Protein AF-A0AAV6Z4U0-F1 (afdb_monomer_lite)

pLDDT: mean 76.96, std 15.08, range [39.41, 94.81]

Radius of gyration: 17.34 Å; chains: 1; bounding box: 49×37×47 Å

Foldseek 3Di:
DQLQQLLLLLLQFAVCNVVSSVLSNVLLVLLLVLLLVLLCVLVDDPPDDPPPDPVSSVSSNLLCVLLSLLCSLCRPLDDSVVSNVLSNVSSNVLSVQLSCCCPPVVDDSVVSSVCSNVSSNVSSNVVSVVSDDPDDPDVVSVVRRHGDPVSVVSSVSSNCVVCVVVVVPD

Sequence (170 aa):
MIFLGLGFLFGFLKKFGFSGIAFNFLNAVIGLQWAIICDALIFKNHTETESIGINSLRKGLMSILPVLVSFGAVLGKVNPLQLVVMTILEIPAFAANRYIMTKYLSMTDHNSMMHGHIFGAYFGLAVSWSMLPPLAGNKASEENEKPTKISEMLSIFGRCNLNSISCQRL

Structure (mmCIF, N/CA/C/O backbone):
data_AF-A0AAV6Z4U0-F1
#
_entry.id   AF-A0AAV6Z4U0-F1
#
loop_
_atom_site.group_PDB
_atom_site.id
_atom_site.type_symbol
_atom_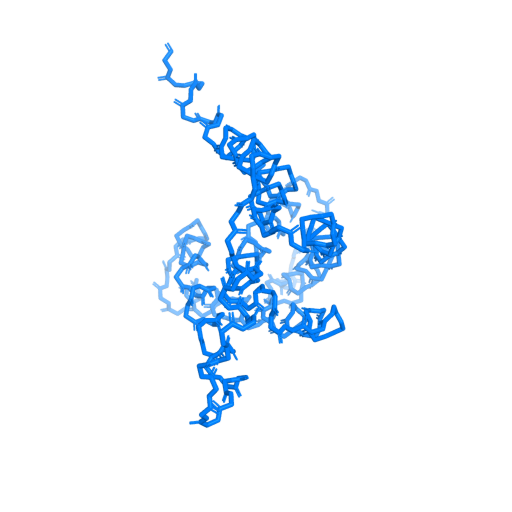site.label_atom_id
_atom_site.label_alt_id
_atom_site.label_comp_id
_atom_site.label_asym_id
_atom_site.label_entity_id
_atom_site.label_seq_id
_atom_site.pdbx_PDB_ins_code
_atom_site.Cartn_x
_atom_site.Cartn_y
_atom_site.Cartn_z
_atom_site.occupancy
_atom_site.B_iso_or_equiv
_atom_site.auth_seq_id
_atom_site.auth_comp_id
_atom_site.auth_asym_id
_atom_site.auth_atom_id
_atom_site.pdbx_PDB_model_num
ATOM 1 N N . MET A 1 1 ? 8.214 7.228 7.018 1.00 61.38 1 MET A N 1
ATOM 2 C CA . MET A 1 1 ? 6.804 7.671 6.893 1.00 61.38 1 MET A CA 1
ATOM 3 C C . MET A 1 1 ? 5.808 6.530 7.093 1.00 61.38 1 MET A C 1
ATOM 5 O O . MET A 1 1 ? 4.895 6.685 7.881 1.00 61.38 1 MET A O 1
ATOM 9 N N . ILE A 1 2 ? 5.965 5.383 6.424 1.00 62.06 2 ILE A N 1
ATOM 10 C CA . ILE A 1 2 ? 4.938 4.319 6.393 1.00 62.06 2 ILE A CA 1
ATOM 11 C C . ILE A 1 2 ? 4.722 3.635 7.755 1.00 62.06 2 ILE A C 1
ATOM 13 O O . ILE A 1 2 ? 3.602 3.593 8.246 1.00 62.06 2 ILE A O 1
ATOM 17 N N . PHE A 1 3 ? 5.789 3.170 8.410 1.00 62.31 3 PHE A N 1
ATOM 18 C CA . PHE A 1 3 ? 5.664 2.429 9.672 1.00 62.31 3 PHE A CA 1
ATOM 19 C C . PHE A 1 3 ? 5.282 3.318 10.866 1.00 62.31 3 PHE A C 1
ATOM 21 O O . PHE A 1 3 ? 4.270 3.081 11.513 1.00 62.31 3 PHE A O 1
ATOM 28 N N . LEU A 1 4 ? 6.051 4.380 11.134 1.00 59.97 4 LEU A N 1
ATOM 29 C CA . LEU A 1 4 ? 5.791 5.281 12.268 1.00 59.97 4 LEU A CA 1
ATOM 30 C C . LEU A 1 4 ? 4.752 6.365 11.947 1.00 59.97 4 LEU A C 1
ATOM 32 O O . LEU A 1 4 ? 3.944 6.724 12.788 1.00 59.97 4 LEU A O 1
ATOM 36 N N . GLY A 1 5 ? 4.737 6.894 10.728 1.00 61.47 5 GLY A N 1
ATOM 37 C CA . GLY A 1 5 ? 3.814 7.968 10.373 1.00 61.47 5 GLY A CA 1
ATOM 38 C C . GLY A 1 5 ? 2.380 7.462 10.233 1.00 61.47 5 GLY A C 1
ATOM 39 O O . GLY A 1 5 ? 1.514 7.838 11.018 1.00 61.47 5 GLY A O 1
ATOM 40 N N . LEU A 1 6 ? 2.131 6.576 9.263 1.00 63.44 6 LEU A N 1
ATOM 41 C CA . LEU A 1 6 ? 0.785 6.043 9.021 1.00 63.44 6 LEU A CA 1
ATOM 42 C C . LEU A 1 6 ? 0.340 5.076 10.131 1.00 63.44 6 LEU A C 1
ATOM 44 O O . LEU A 1 6 ? -0.823 5.103 10.518 1.00 63.44 6 LEU A O 1
ATOM 48 N N . GLY A 1 7 ? 1.261 4.312 10.728 1.00 61.53 7 GLY A N 1
ATOM 49 C CA . GLY A 1 7 ? 0.941 3.412 11.842 1.00 61.53 7 GLY A CA 1
ATOM 50 C C . GLY A 1 7 ? 0.371 4.118 13.069 1.00 61.53 7 GLY A C 1
ATOM 51 O O . GLY A 1 7 ? -0.675 3.710 13.565 1.00 61.53 7 GLY A O 1
ATOM 52 N N . PHE A 1 8 ? 0.994 5.209 13.524 1.00 61.31 8 PHE A N 1
ATOM 53 C CA . PHE A 1 8 ? 0.459 5.996 14.641 1.00 61.31 8 PHE A CA 1
ATOM 54 C C . PHE A 1 8 ? -0.722 6.886 14.230 1.00 61.31 8 PHE A C 1
ATOM 56 O O . PHE A 1 8 ? -1.579 7.179 15.065 1.00 61.31 8 PHE A O 1
ATOM 63 N N . LEU A 1 9 ? -0.830 7.262 12.948 1.00 57.94 9 LEU A N 1
ATOM 64 C CA . LEU A 1 9 ? -1.978 8.012 12.433 1.00 57.94 9 LEU A CA 1
ATOM 65 C C . LEU A 1 9 ? -3.278 7.207 12.542 1.00 57.94 9 LEU A C 1
ATOM 67 O O . LEU A 1 9 ? -4.281 7.784 12.949 1.00 57.94 9 LEU A O 1
ATOM 71 N N . PHE A 1 10 ? -3.251 5.893 12.286 1.00 61.03 10 PHE A N 1
ATOM 72 C CA . PHE A 1 10 ? -4.400 4.990 12.478 1.00 61.03 10 PHE A CA 1
ATOM 73 C C . PHE A 1 10 ? -4.694 4.646 13.946 1.00 61.03 10 PHE A C 1
ATOM 75 O O . PHE A 1 10 ? -5.720 4.042 14.252 1.00 61.03 10 PHE A O 1
ATOM 82 N N . GLY A 1 11 ? -3.845 5.094 14.874 1.00 56.44 11 GLY A N 1
ATOM 83 C CA . GLY A 1 11 ? -4.065 4.984 16.313 1.00 56.44 11 GLY A CA 1
ATOM 84 C C . GLY A 1 11 ? -5.135 5.931 16.873 1.00 56.44 11 GLY A C 1
ATOM 85 O O . GLY A 1 11 ? -5.362 5.899 18.076 1.00 56.44 11 GLY A O 1
ATOM 86 N N . PHE A 1 12 ? -5.781 6.764 16.042 1.00 58.25 12 PHE A N 1
ATOM 87 C CA . PHE A 1 12 ? -6.736 7.797 16.476 1.00 58.25 12 PHE A CA 1
ATOM 88 C C . PHE A 1 12 ? -8.090 7.261 16.980 1.00 58.25 12 PHE A C 1
ATOM 90 O O . PHE A 1 12 ? -8.822 7.999 17.647 1.00 58.25 12 PHE A O 1
ATOM 97 N N . LEU A 1 13 ? -8.419 5.989 16.739 1.00 57.03 13 LEU A N 1
ATOM 98 C CA . LEU A 1 13 ? -9.663 5.378 17.214 1.00 57.03 13 LEU A CA 1
ATOM 99 C C . LEU A 1 13 ? -9.550 4.912 18.673 1.00 57.03 13 LEU A C 1
ATOM 101 O O . LEU A 1 13 ? -8.728 4.056 19.005 1.00 57.03 13 LEU A O 1
ATOM 105 N N . LYS A 1 14 ? -10.452 5.393 19.537 1.00 54.44 14 LYS A N 1
ATOM 106 C CA . LYS A 1 14 ? -10.462 5.140 20.993 1.00 54.44 14 LYS A CA 1
ATOM 107 C C . LYS A 1 14 ? -10.413 3.658 21.381 1.00 54.44 14 LYS A C 1
ATOM 109 O O . LYS A 1 14 ? -9.745 3.315 22.353 1.00 54.44 14 LYS A O 1
ATOM 114 N N . LYS A 1 15 ? -11.104 2.782 20.643 1.00 57.09 15 LYS A N 1
ATOM 115 C CA . LYS A 1 15 ? -11.166 1.332 20.925 1.00 57.09 15 LYS A CA 1
ATOM 116 C C . LYS A 1 15 ? -10.168 0.502 20.108 1.00 57.09 15 LYS A C 1
ATOM 118 O O . LYS A 1 15 ? -9.825 -0.606 20.508 1.00 57.09 15 LYS A O 1
ATOM 123 N N . PHE A 1 16 ? -9.674 1.043 18.995 1.00 58.69 16 PHE A N 1
ATOM 124 C CA . PHE A 1 16 ? -8.803 0.335 18.053 1.00 58.69 16 PHE A CA 1
ATOM 125 C C . PHE A 1 16 ? -7.370 0.881 18.010 1.00 58.69 16 PHE A C 1
ATOM 127 O O . PHE A 1 16 ? -6.604 0.432 17.172 1.00 58.69 16 PHE A O 1
ATOM 134 N N . GLY A 1 17 ? -6.967 1.787 18.908 1.00 64.75 17 GLY A N 1
ATOM 135 C CA . GLY A 1 17 ? -5.652 2.440 18.868 1.00 64.75 17 GLY A CA 1
ATOM 136 C C . GLY A 1 17 ? -4.467 1.466 18.812 1.00 64.75 17 GLY A C 1
ATOM 137 O O . GLY A 1 17 ? -3.749 1.416 17.817 1.00 64.75 17 GLY A O 1
ATOM 138 N N . PHE A 1 18 ? -4.290 0.627 19.838 1.00 69.12 18 PHE A N 1
ATOM 139 C CA . PHE A 1 18 ? -3.192 -0.355 19.872 1.00 69.12 18 PHE A CA 1
ATOM 140 C C . PHE A 1 18 ? -3.338 -1.457 18.817 1.00 69.12 18 PHE A C 1
ATOM 142 O O . PHE A 1 18 ? -2.358 -1.856 18.189 1.00 69.12 18 PHE A O 1
ATOM 149 N N . SER A 1 19 ? -4.567 -1.927 18.598 1.00 72.44 19 SER A N 1
ATOM 150 C CA . SER A 1 19 ? -4.848 -2.988 17.630 1.00 72.44 19 SER A CA 1
ATOM 151 C C . SER A 1 19 ? -4.599 -2.527 16.189 1.00 72.44 19 SER A C 1
ATOM 153 O O . SER A 1 19 ? -4.021 -3.262 15.397 1.00 72.44 19 SER A O 1
ATOM 155 N N . GLY A 1 20 ? -4.985 -1.296 15.855 1.00 69.69 20 GLY A N 1
ATOM 156 C CA . GLY A 1 20 ? -4.795 -0.668 14.551 1.00 69.69 20 GLY A CA 1
ATOM 157 C C . GLY A 1 20 ? -3.325 -0.405 14.246 1.00 69.69 20 GLY A C 1
ATOM 158 O O . GLY A 1 20 ? -2.891 -0.670 13.128 1.00 69.69 20 GLY A O 1
ATOM 159 N N . ILE A 1 21 ? -2.534 0.003 15.249 1.00 75.00 21 ILE A N 1
ATOM 160 C CA . ILE A 1 21 ? -1.074 0.115 15.113 1.00 75.00 21 ILE A CA 1
ATOM 161 C C . ILE A 1 21 ? -0.470 -1.260 14.788 1.00 75.00 21 ILE A C 1
ATOM 163 O O . ILE A 1 21 ? 0.252 -1.393 13.800 1.00 75.00 21 ILE A O 1
ATOM 167 N N . ALA A 1 22 ? -0.792 -2.295 15.573 1.00 81.00 22 ALA A N 1
ATOM 168 C CA . ALA A 1 22 ? -0.240 -3.637 15.380 1.00 81.00 22 ALA A CA 1
ATOM 169 C C . ALA A 1 22 ? -0.615 -4.237 14.014 1.00 81.00 22 ALA A C 1
ATOM 171 O O . ALA A 1 22 ? 0.252 -4.757 13.308 1.00 81.00 22 ALA A O 1
ATOM 172 N N . PHE A 1 23 ? -1.881 -4.117 13.601 1.00 79.94 23 PHE A N 1
ATOM 173 C CA . PHE A 1 23 ? -2.320 -4.605 12.293 1.00 79.94 23 PHE A CA 1
ATOM 174 C C . PHE A 1 23 ? -1.717 -3.808 11.141 1.00 79.94 23 PHE A C 1
ATOM 176 O O . PHE A 1 23 ? -1.351 -4.414 10.139 1.00 79.94 23 PHE A O 1
ATOM 183 N N . ASN A 1 24 ? -1.523 -2.495 11.285 1.00 81.25 24 ASN A N 1
ATOM 184 C CA . ASN A 1 24 ? -0.816 -1.70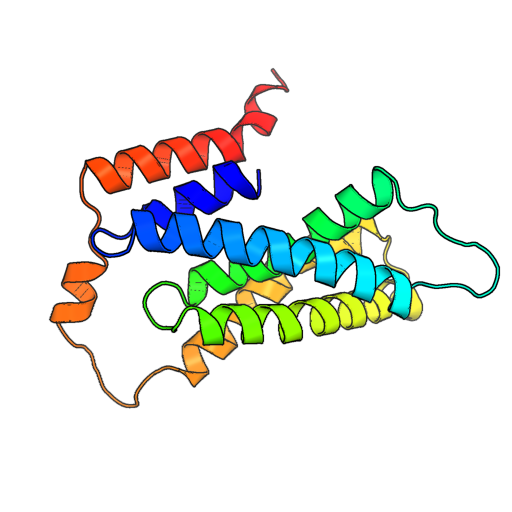9 10.278 1.00 81.25 24 ASN A CA 1
ATOM 185 C C . ASN A 1 24 ? 0.634 -2.181 10.108 1.00 81.25 24 ASN A C 1
ATOM 187 O O . ASN A 1 24 ? 1.093 -2.336 8.982 1.00 81.25 24 ASN A O 1
ATOM 191 N N . PHE A 1 25 ? 1.351 -2.450 11.205 1.00 83.06 25 PHE A N 1
ATOM 192 C CA . PHE A 1 25 ? 2.714 -2.988 11.138 1.00 83.06 25 PHE A CA 1
ATOM 193 C C . PHE A 1 25 ? 2.757 -4.371 10.482 1.00 83.06 25 PHE A C 1
ATOM 195 O O . PHE A 1 25 ? 3.571 -4.589 9.585 1.00 83.06 25 PHE A O 1
ATOM 202 N N . LEU A 1 26 ? 1.863 -5.280 10.883 1.00 85.56 26 LEU A N 1
ATOM 203 C CA . LEU A 1 26 ? 1.764 -6.614 10.288 1.00 85.56 26 LEU A CA 1
ATOM 204 C C . LEU A 1 26 ? 1.501 -6.524 8.779 1.00 85.56 26 LEU A C 1
ATOM 206 O O . LEU A 1 26 ? 2.208 -7.136 7.978 1.00 85.56 26 LEU A O 1
ATOM 210 N N . ASN A 1 27 ? 0.516 -5.713 8.397 1.00 85.69 27 ASN A N 1
ATOM 211 C CA . ASN A 1 27 ? 0.132 -5.538 7.007 1.00 85.69 27 ASN A CA 1
ATOM 212 C C . ASN A 1 27 ? 1.242 -4.854 6.197 1.00 85.69 27 ASN A C 1
ATOM 214 O O . ASN A 1 27 ? 1.486 -5.215 5.048 1.00 85.69 27 ASN A O 1
ATOM 218 N N . ALA A 1 28 ? 1.979 -3.929 6.819 1.00 85.94 28 ALA A N 1
ATOM 219 C CA . ALA A 1 28 ? 3.102 -3.257 6.191 1.00 85.94 28 ALA A CA 1
ATOM 220 C C . ALA A 1 28 ? 4.269 -4.215 5.882 1.00 85.94 28 ALA A C 1
ATOM 222 O O . ALA A 1 28 ? 4.878 -4.132 4.818 1.00 85.94 28 ALA A O 1
ATOM 223 N N . VAL A 1 29 ? 4.579 -5.151 6.785 1.00 89.62 29 VAL A N 1
ATOM 224 C CA . VAL A 1 29 ? 5.655 -6.135 6.568 1.00 89.62 29 VAL A CA 1
ATOM 225 C C . VAL A 1 29 ? 5.269 -7.163 5.503 1.00 89.62 29 VAL A C 1
ATOM 227 O O . VAL A 1 29 ? 6.076 -7.445 4.614 1.00 89.62 29 VAL A O 1
ATOM 230 N N . ILE A 1 30 ? 4.047 -7.701 5.569 1.00 90.56 30 ILE A N 1
ATOM 231 C CA . ILE A 1 30 ? 3.551 -8.688 4.595 1.00 90.56 30 ILE A CA 1
ATOM 232 C C . ILE A 1 30 ? 3.421 -8.044 3.214 1.00 90.56 30 ILE A C 1
ATOM 234 O O . ILE A 1 30 ? 3.935 -8.572 2.227 1.00 90.56 30 ILE A O 1
ATOM 238 N N . GLY A 1 31 ? 2.793 -6.869 3.145 1.00 91.56 31 GLY A N 1
ATOM 239 C CA . GLY A 1 31 ? 2.611 -6.147 1.896 1.00 91.56 31 GLY A CA 1
ATOM 240 C C . GLY A 1 31 ? 3.934 -5.715 1.268 1.00 91.56 31 GLY A C 1
ATOM 241 O O . GLY A 1 31 ? 4.059 -5.757 0.054 1.00 91.56 31 GLY A O 1
ATOM 242 N N . LEU A 1 32 ? 4.961 -5.370 2.052 1.00 91.50 32 LEU A N 1
ATOM 243 C CA . LEU A 1 32 ? 6.250 -4.959 1.488 1.00 91.50 32 LEU A CA 1
ATOM 244 C C . LEU A 1 32 ? 6.940 -6.125 0.776 1.00 91.50 32 LEU A C 1
ATOM 246 O O . LEU A 1 32 ? 7.426 -5.966 -0.343 1.00 91.50 32 LEU A O 1
ATOM 250 N N . GLN A 1 33 ? 6.955 -7.299 1.410 1.00 91.56 33 GLN A N 1
ATOM 251 C CA . GLN A 1 33 ? 7.505 -8.511 0.803 1.00 91.56 33 GLN A CA 1
ATOM 252 C C . GLN A 1 33 ? 6.709 -8.895 -0.446 1.00 91.56 33 GLN A C 1
ATOM 254 O O . GLN A 1 33 ? 7.294 -9.161 -1.496 1.00 91.56 33 GLN A O 1
ATOM 259 N N . TRP A 1 34 ? 5.378 -8.840 -0.358 1.00 94.00 34 TRP A N 1
ATOM 260 C CA . TRP A 1 34 ? 4.503 -9.143 -1.484 1.00 94.00 34 TRP A CA 1
ATOM 261 C C . TRP A 1 34 ? 4.666 -8.161 -2.648 1.00 94.00 34 TRP A C 1
ATOM 263 O O . TRP A 1 34 ? 4.708 -8.579 -3.802 1.00 94.00 34 TRP A O 1
ATOM 273 N N . ALA A 1 35 ? 4.840 -6.871 -2.360 1.00 91.31 35 ALA A N 1
ATOM 274 C CA . ALA A 1 35 ? 5.077 -5.841 -3.362 1.00 91.31 35 ALA A CA 1
ATOM 275 C C . ALA A 1 35 ? 6.380 -6.072 -4.120 1.00 91.31 35 ALA A C 1
ATOM 277 O O . ALA A 1 35 ? 6.370 -5.996 -5.342 1.00 91.31 35 ALA A O 1
ATOM 278 N N . ILE A 1 36 ? 7.474 -6.399 -3.426 1.00 90.38 36 ILE A N 1
ATOM 279 C CA . ILE A 1 36 ? 8.759 -6.698 -4.078 1.00 90.38 36 ILE A CA 1
ATOM 280 C C . ILE A 1 36 ? 8.618 -7.910 -5.006 1.00 90.38 36 ILE A C 1
ATOM 282 O O . ILE A 1 36 ? 9.121 -7.879 -6.126 1.00 90.38 36 ILE A O 1
ATOM 286 N N . ILE A 1 37 ? 7.899 -8.950 -4.570 1.00 90.75 37 ILE A N 1
ATOM 287 C CA . ILE A 1 37 ? 7.640 -10.139 -5.391 1.00 90.75 37 ILE A CA 1
ATOM 288 C C . ILE A 1 37 ? 6.797 -9.776 -6.620 1.00 90.75 37 ILE A C 1
ATOM 290 O O . ILE A 1 37 ? 7.181 -10.114 -7.734 1.00 90.75 37 ILE A O 1
ATOM 294 N N . CYS A 1 38 ? 5.682 -9.061 -6.449 1.00 90.75 38 CYS A N 1
ATOM 295 C CA . CYS A 1 38 ? 4.818 -8.653 -7.562 1.00 90.75 38 CYS A CA 1
ATOM 296 C C . CYS A 1 38 ? 5.560 -7.771 -8.572 1.00 90.75 38 CYS A C 1
ATOM 298 O O . CYS A 1 38 ? 5.422 -7.968 -9.778 1.00 90.75 38 CYS A O 1
ATOM 300 N N . ASP A 1 39 ? 6.377 -6.834 -8.085 1.00 87.38 39 ASP A N 1
ATOM 301 C CA . ASP A 1 39 ? 7.194 -5.958 -8.924 1.00 87.38 39 ASP A CA 1
ATOM 302 C C . ASP A 1 39 ? 8.197 -6.773 -9.747 1.00 87.38 39 ASP A C 1
ATOM 304 O O . ASP A 1 39 ? 8.278 -6.631 -10.968 1.00 87.38 39 ASP A O 1
ATOM 308 N N . ALA A 1 40 ? 8.884 -7.708 -9.086 1.00 85.62 40 ALA A N 1
ATOM 309 C CA . ALA A 1 40 ? 9.828 -8.624 -9.712 1.00 85.62 40 ALA A CA 1
ATOM 310 C C . ALA A 1 40 ? 9.171 -9.640 -10.660 1.00 85.62 40 ALA A C 1
ATOM 312 O O . ALA A 1 40 ? 9.879 -10.254 -11.450 1.00 85.62 40 ALA A O 1
ATOM 313 N N . LEU A 1 41 ? 7.856 -9.854 -10.598 1.00 85.94 41 LEU A N 1
ATOM 314 C CA . LEU A 1 41 ? 7.132 -10.708 -11.544 1.00 85.94 41 LEU A CA 1
ATOM 315 C C . LEU A 1 41 ? 6.634 -9.918 -12.760 1.00 85.94 41 LEU A C 1
ATOM 317 O O . LEU A 1 41 ? 6.732 -10.407 -13.882 1.00 85.94 41 LEU A O 1
ATOM 321 N N . ILE A 1 42 ? 6.117 -8.706 -12.549 1.00 84.56 42 ILE A N 1
ATOM 322 C CA . ILE A 1 42 ? 5.454 -7.905 -13.591 1.00 84.56 42 ILE A CA 1
ATOM 323 C C . ILE A 1 42 ? 6.458 -7.106 -14.432 1.00 84.56 42 ILE A C 1
ATOM 325 O O . ILE A 1 42 ? 6.289 -6.985 -15.644 1.00 84.56 42 ILE A O 1
ATOM 329 N N . PHE A 1 43 ? 7.510 -6.568 -13.811 1.00 80.94 43 PHE A N 1
ATOM 330 C CA . PHE A 1 43 ? 8.491 -5.701 -14.477 1.00 80.94 43 PHE A CA 1
ATOM 331 C C . PHE A 1 43 ? 9.768 -6.435 -14.901 1.00 80.94 43 PHE A C 1
ATOM 333 O O . PHE A 1 43 ? 10.704 -5.808 -15.399 1.00 80.94 43 PHE A O 1
ATOM 340 N N . LYS A 1 44 ? 9.826 -7.762 -14.735 1.00 74.19 44 LYS A N 1
ATOM 341 C CA . LYS A 1 44 ? 10.980 -8.561 -15.152 1.00 74.19 44 LYS A CA 1
ATOM 342 C C . LYS A 1 44 ? 11.123 -8.549 -16.669 1.00 74.19 44 LYS A C 1
ATOM 344 O O . LYS A 1 44 ? 10.447 -9.289 -17.378 1.00 74.19 44 LYS A O 1
ATOM 349 N N . ASN A 1 45 ? 12.064 -7.752 -17.159 1.00 57.56 45 ASN A N 1
ATOM 350 C CA . ASN A 1 45 ? 12.584 -7.909 -18.508 1.00 57.56 45 ASN A CA 1
ATOM 351 C C . ASN A 1 45 ? 13.548 -9.103 -18.526 1.00 57.56 45 ASN A C 1
ATOM 353 O O . ASN A 1 45 ? 14.341 -9.289 -17.605 1.00 57.56 45 ASN A O 1
ATOM 357 N N . HIS A 1 46 ? 13.486 -9.919 -19.579 1.00 50.34 46 HIS A N 1
ATOM 358 C CA . HIS A 1 46 ? 14.261 -11.159 -19.739 1.00 50.34 46 HIS A CA 1
ATOM 359 C C . HIS A 1 46 ? 15.798 -10.994 -19.707 1.00 50.34 46 HIS A C 1
ATOM 361 O O . HIS A 1 46 ? 16.507 -11.993 -19.787 1.00 50.34 46 HIS A O 1
ATOM 367 N N . THR A 1 47 ? 16.322 -9.772 -19.592 1.00 45.06 47 THR A N 1
ATOM 368 C CA . THR A 1 47 ? 17.741 -9.452 -19.791 1.00 45.06 47 THR A CA 1
ATOM 369 C C . THR A 1 47 ? 18.477 -8.925 -18.562 1.00 45.06 47 THR A C 1
ATOM 371 O O . THR A 1 47 ? 19.701 -8.957 -18.570 1.00 45.06 47 THR A O 1
ATOM 374 N N . GLU A 1 48 ? 17.800 -8.506 -17.488 1.00 48.88 48 GLU A N 1
ATOM 375 C CA . GLU A 1 48 ? 18.484 -8.017 -16.283 1.00 48.88 48 GLU A CA 1
ATOM 376 C C . GLU A 1 48 ? 17.797 -8.532 -15.019 1.00 48.88 48 GLU A C 1
ATOM 378 O O . GLU A 1 48 ? 16.626 -8.262 -14.749 1.00 48.88 48 GLU A O 1
ATOM 383 N N . THR A 1 49 ? 18.532 -9.300 -14.218 1.00 50.62 49 THR A N 1
ATOM 384 C CA . THR A 1 49 ? 18.134 -9.581 -12.841 1.00 50.62 49 THR A CA 1
ATOM 385 C C . THR A 1 49 ? 18.248 -8.276 -12.060 1.00 50.62 49 THR A C 1
ATOM 387 O O . THR A 1 49 ? 19.362 -7.886 -11.707 1.00 50.62 49 THR A O 1
ATOM 390 N N . GLU A 1 50 ? 17.129 -7.585 -11.800 1.00 56.53 50 GLU A N 1
ATOM 391 C CA . GLU A 1 50 ? 17.136 -6.479 -10.836 1.00 56.53 50 GLU A CA 1
ATOM 392 C C . GLU A 1 50 ? 17.685 -7.027 -9.512 1.00 56.53 50 GLU A C 1
ATOM 394 O O . GLU A 1 50 ? 17.098 -7.917 -8.889 1.00 56.53 50 GLU A O 1
ATOM 399 N N . SER A 1 51 ? 18.860 -6.543 -9.110 1.00 63.75 51 SER A N 1
ATOM 400 C CA . SER A 1 51 ? 19.464 -6.924 -7.844 1.00 63.75 51 SER A CA 1
ATOM 401 C C . SER A 1 51 ? 18.572 -6.421 -6.713 1.00 63.75 51 SER A C 1
ATOM 403 O O . SER A 1 51 ? 18.197 -5.248 -6.664 1.00 63.75 51 SER A O 1
ATOM 405 N N . ILE A 1 52 ? 18.204 -7.323 -5.799 1.00 72.06 52 ILE A N 1
ATOM 406 C CA . ILE A 1 52 ? 17.443 -6.964 -4.601 1.00 72.06 52 ILE A CA 1
ATOM 407 C C . ILE A 1 52 ? 18.307 -5.986 -3.802 1.00 72.06 52 ILE A C 1
ATOM 409 O O . ILE A 1 52 ? 19.322 -6.362 -3.219 1.00 72.06 52 ILE A O 1
ATOM 413 N N . GLY A 1 53 ? 17.919 -4.714 -3.816 1.00 80.44 53 GLY A N 1
ATOM 414 C CA . GLY A 1 53 ? 18.695 -3.631 -3.226 1.00 80.44 53 GLY A CA 1
ATOM 415 C C . GLY A 1 53 ? 17.817 -2.488 -2.729 1.00 80.44 53 GLY A C 1
ATOM 416 O O . GLY A 1 53 ? 16.591 -2.592 -2.640 1.00 80.44 53 GLY A O 1
ATOM 417 N N . ILE A 1 54 ? 18.443 -1.351 -2.418 1.00 84.44 54 ILE A N 1
ATOM 418 C CA . ILE A 1 54 ? 17.741 -0.200 -1.828 1.00 84.44 54 ILE A CA 1
ATOM 419 C C . ILE A 1 54 ? 16.664 0.385 -2.758 1.00 84.44 54 ILE A C 1
ATOM 421 O O . ILE A 1 54 ? 15.676 0.951 -2.292 1.00 84.44 54 ILE A O 1
ATOM 425 N N . ASN A 1 55 ? 16.828 0.221 -4.075 1.00 82.81 55 ASN A N 1
ATOM 426 C CA . ASN A 1 55 ? 15.847 0.653 -5.067 1.00 82.81 55 ASN A CA 1
ATOM 427 C C . ASN A 1 55 ? 14.592 -0.226 -5.033 1.00 82.81 55 ASN A C 1
ATOM 429 O O . ASN A 1 55 ? 13.496 0.325 -4.969 1.00 82.81 55 ASN A O 1
ATOM 433 N N . SER A 1 56 ? 14.730 -1.554 -4.989 1.00 83.81 56 SER A N 1
ATOM 434 C CA . SER A 1 56 ? 13.597 -2.483 -4.859 1.00 83.81 56 SER A CA 1
ATOM 435 C C . SER A 1 56 ? 12.843 -2.249 -3.549 1.00 83.81 56 SER A C 1
ATOM 437 O O . SER A 1 56 ? 11.615 -2.195 -3.541 1.00 83.81 56 SER A O 1
ATOM 439 N N . LEU A 1 57 ? 13.569 -1.995 -2.453 1.00 86.75 57 LEU A N 1
ATOM 440 C CA . LEU A 1 57 ? 12.966 -1.625 -1.171 1.00 86.75 57 LEU A CA 1
ATOM 441 C C . LEU A 1 57 ? 12.164 -0.318 -1.276 1.00 86.75 57 LEU A C 1
ATOM 443 O O . LEU A 1 57 ? 11.033 -0.243 -0.798 1.00 86.75 57 LEU A O 1
ATOM 447 N N . ARG A 1 58 ? 12.716 0.708 -1.937 1.00 86.19 58 ARG A N 1
ATOM 448 C CA . ARG A 1 58 ? 12.025 1.988 -2.163 1.00 86.19 58 ARG A CA 1
ATOM 449 C C . ARG A 1 58 ? 10.764 1.810 -3.014 1.00 86.19 58 ARG A C 1
ATOM 451 O O . ARG A 1 58 ? 9.719 2.338 -2.643 1.00 86.19 58 ARG A O 1
ATOM 458 N N . LYS A 1 59 ? 10.841 1.058 -4.119 1.00 86.88 59 LYS A N 1
ATOM 459 C CA . LYS A 1 59 ? 9.691 0.749 -4.990 1.00 86.88 59 LYS A CA 1
ATOM 460 C C . LYS A 1 59 ? 8.610 -0.032 -4.230 1.00 86.88 59 LYS A C 1
ATOM 462 O O . LYS A 1 59 ? 7.428 0.298 -4.337 1.00 86.88 59 LYS A O 1
ATOM 467 N N . GLY A 1 60 ? 9.007 -1.007 -3.410 1.00 88.12 60 GLY A N 1
ATOM 468 C CA . GLY A 1 60 ? 8.101 -1.771 -2.549 1.00 88.12 60 GLY A CA 1
ATOM 469 C C . GLY A 1 60 ? 7.384 -0.887 -1.524 1.00 88.12 60 GLY A C 1
ATOM 470 O O . GLY A 1 60 ? 6.162 -0.943 -1.406 1.00 88.12 60 GLY A O 1
ATOM 471 N N . LEU A 1 61 ? 8.115 0.011 -0.856 1.00 88.88 61 LEU A N 1
ATOM 472 C CA . LEU A 1 61 ? 7.537 0.995 0.067 1.00 88.88 61 LEU A CA 1
ATOM 473 C C . LEU A 1 61 ? 6.581 1.975 -0.635 1.00 88.88 61 LEU A C 1
ATOM 475 O O . LEU A 1 61 ? 5.570 2.362 -0.062 1.00 88.88 61 LEU A O 1
ATOM 479 N N . MET A 1 62 ? 6.843 2.364 -1.881 1.00 87.94 62 MET A N 1
ATOM 480 C CA . MET A 1 62 ? 5.885 3.183 -2.637 1.00 87.94 62 MET A CA 1
ATOM 481 C C . MET A 1 62 ? 4.649 2.385 -3.069 1.00 87.94 62 MET A C 1
ATOM 483 O O . MET A 1 62 ? 3.560 2.941 -3.138 1.00 87.94 62 MET A O 1
ATOM 487 N N . SER A 1 63 ? 4.789 1.079 -3.306 1.00 89.88 63 SER A N 1
ATOM 488 C CA . SER A 1 63 ? 3.689 0.205 -3.743 1.00 89.88 63 SER A CA 1
ATOM 489 C C . SER A 1 63 ? 2.759 -0.226 -2.612 1.00 89.88 63 SER A C 1
ATOM 491 O O . SER A 1 63 ? 1.616 -0.585 -2.871 1.00 89.88 63 SER A O 1
ATOM 493 N N . ILE A 1 64 ? 3.221 -0.165 -1.360 1.00 91.38 64 ILE A N 1
ATOM 494 C CA . ILE A 1 64 ? 2.379 -0.430 -0.188 1.00 91.38 64 ILE A CA 1
ATOM 495 C C . ILE A 1 64 ? 1.616 0.807 0.297 1.00 91.38 64 ILE A C 1
ATOM 497 O O . ILE A 1 64 ? 0.627 0.698 1.015 1.00 91.38 64 ILE A O 1
ATOM 501 N N . LEU A 1 65 ? 2.061 2.001 -0.098 1.00 89.31 65 LEU A N 1
ATOM 502 C CA . LEU A 1 65 ? 1.435 3.259 0.291 1.00 89.31 65 LEU A CA 1
ATOM 503 C C . LEU A 1 65 ? -0.058 3.354 -0.104 1.00 89.31 65 LEU A C 1
ATOM 505 O O . LEU A 1 65 ? -0.836 3.766 0.756 1.00 89.31 65 LEU A O 1
ATOM 509 N N . PRO A 1 66 ? -0.494 2.924 -1.309 1.00 91.62 66 PRO A N 1
ATOM 510 C CA . PRO A 1 66 ? -1.910 2.828 -1.675 1.00 91.62 66 PRO A CA 1
ATOM 511 C C . PRO A 1 66 ? -2.707 1.950 -0.713 1.00 91.62 66 PRO A C 1
ATOM 513 O O . PRO A 1 66 ? -3.733 2.386 -0.206 1.00 91.62 66 PRO A O 1
ATOM 516 N N . VAL A 1 67 ? -2.168 0.779 -0.363 1.00 91.69 67 VAL A N 1
ATOM 517 C CA . VAL A 1 67 ? -2.811 -0.178 0.547 1.00 91.69 67 VAL A CA 1
ATOM 518 C C . VAL A 1 67 ? -3.039 0.428 1.923 1.00 91.69 67 VAL A C 1
ATOM 520 O O . VAL A 1 67 ? -4.087 0.224 2.530 1.00 91.69 67 VAL A O 1
ATOM 523 N N . LEU A 1 68 ? -2.081 1.208 2.432 1.00 87.62 68 LEU A N 1
ATOM 524 C CA . LEU A 1 68 ? -2.263 1.906 3.705 1.00 87.62 68 LEU A CA 1
ATOM 525 C C . LEU A 1 68 ? -3.300 3.033 3.604 1.00 87.62 68 LEU A C 1
ATOM 527 O O . LEU A 1 68 ? -4.024 3.271 4.567 1.00 87.62 68 LEU A O 1
ATOM 531 N N . VAL A 1 69 ? -3.408 3.720 2.463 1.00 89.88 69 VAL A N 1
ATOM 532 C CA . VAL A 1 69 ? -4.495 4.690 2.240 1.00 89.88 69 VAL A CA 1
ATOM 533 C C . VAL A 1 69 ? -5.843 3.968 2.255 1.00 89.88 69 VAL A C 1
ATOM 535 O O . VAL A 1 69 ? -6.754 4.386 2.972 1.00 89.88 69 VAL A O 1
ATOM 538 N N . SER A 1 70 ? -5.946 2.847 1.545 1.00 90.75 70 SER A N 1
ATOM 539 C CA . SER A 1 70 ? -7.149 2.023 1.496 1.00 90.75 70 SER A CA 1
ATOM 540 C C . SER A 1 70 ? -7.511 1.449 2.867 1.00 90.75 70 SER A C 1
ATOM 542 O O . SER A 1 70 ? -8.683 1.440 3.246 1.00 90.75 70 SER A O 1
ATOM 544 N N . PHE A 1 71 ? -6.507 1.052 3.655 1.00 87.50 71 PHE A N 1
ATOM 545 C CA . PHE A 1 71 ? -6.662 0.608 5.039 1.00 87.50 71 PHE A CA 1
ATOM 546 C C . PHE A 1 71 ? -7.364 1.660 5.903 1.00 87.50 71 PHE A C 1
ATOM 548 O O . PHE A 1 71 ? -8.274 1.325 6.663 1.00 87.50 71 PHE A O 1
ATOM 555 N N . GLY A 1 72 ? -7.005 2.935 5.739 1.00 83.75 72 GLY A N 1
ATOM 556 C CA . GLY A 1 72 ? -7.656 4.041 6.439 1.00 83.75 72 GLY A CA 1
ATOM 557 C C . GLY A 1 72 ? -9.162 4.139 6.172 1.00 83.75 72 GLY A C 1
ATOM 558 O O . GLY A 1 72 ? -9.911 4.491 7.079 1.00 83.75 72 GLY A O 1
ATOM 559 N N . ALA A 1 73 ? -9.623 3.781 4.969 1.00 85.94 73 ALA A N 1
ATOM 560 C CA . ALA A 1 73 ? -11.040 3.836 4.590 1.00 85.94 73 ALA A CA 1
ATOM 561 C C . ALA A 1 73 ? -11.887 2.683 5.168 1.00 85.94 73 ALA A C 1
ATOM 563 O O . ALA A 1 73 ? -13.113 2.802 5.281 1.00 85.94 73 ALA A O 1
ATOM 564 N N . VAL A 1 74 ? -11.247 1.566 5.526 1.00 85.25 74 VAL A N 1
ATOM 565 C CA . VAL A 1 74 ? -11.904 0.361 6.069 1.00 85.25 74 VAL A CA 1
ATOM 566 C C . VAL A 1 74 ? -11.639 0.153 7.564 1.00 85.25 74 VAL A C 1
ATOM 568 O O . VAL A 1 74 ? -12.195 -0.763 8.175 1.00 85.25 74 VAL A O 1
ATOM 571 N N . LEU A 1 75 ? -10.808 1.003 8.174 1.00 79.75 75 LEU A N 1
ATOM 572 C CA . LEU A 1 75 ? -10.402 0.902 9.572 1.00 79.75 75 LEU A CA 1
ATOM 573 C C . LEU A 1 75 ? -11.621 0.833 10.510 1.00 79.75 75 LEU A C 1
ATOM 575 O O . LEU A 1 75 ? -12.528 1.656 10.441 1.00 79.75 75 LEU A O 1
ATOM 579 N N . GLY A 1 76 ? -11.639 -0.168 11.396 1.00 73.44 76 GLY A N 1
ATOM 580 C CA . GLY A 1 76 ? -12.725 -0.384 12.363 1.00 73.44 76 GLY A CA 1
ATOM 581 C C . GLY A 1 76 ? -13.945 -1.146 11.826 1.00 73.44 76 GLY A C 1
ATOM 582 O O . GLY A 1 76 ? -14.817 -1.493 12.620 1.00 73.44 76 GLY A O 1
ATOM 583 N N . LYS A 1 77 ?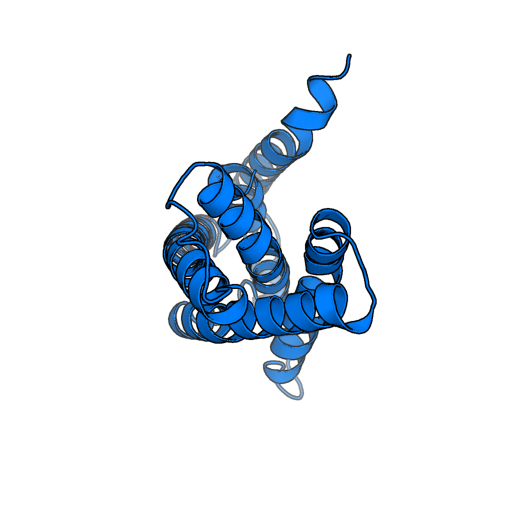 -13.998 -1.455 10.521 1.00 74.69 77 LYS A N 1
ATOM 584 C CA . LYS A 1 77 ? -15.110 -2.193 9.884 1.00 74.69 77 LYS A CA 1
ATOM 585 C C . LYS A 1 77 ? -14.744 -3.609 9.424 1.00 74.69 77 LYS A C 1
ATOM 587 O O . LYS A 1 77 ? -15.637 -4.394 9.132 1.00 74.69 77 LYS A O 1
ATOM 592 N N . VAL A 1 78 ? -13.452 -3.940 9.366 1.00 79.44 78 VAL A N 1
ATOM 593 C CA . VAL A 1 78 ? -12.938 -5.197 8.791 1.00 79.44 78 VAL A CA 1
ATOM 594 C C . VAL A 1 78 ? -12.074 -5.988 9.776 1.00 79.44 78 VAL A C 1
ATOM 596 O O . VAL A 1 78 ? -11.395 -5.426 10.637 1.00 79.44 78 VAL A O 1
ATOM 599 N N . ASN A 1 79 ? -12.089 -7.314 9.634 1.00 83.94 79 ASN A N 1
ATOM 600 C CA . ASN A 1 79 ? -11.272 -8.247 10.415 1.00 83.94 79 ASN A CA 1
ATOM 601 C C . ASN A 1 79 ? -9.800 -8.219 9.931 1.00 83.94 79 ASN A C 1
ATOM 603 O O . ASN A 1 79 ? -9.574 -8.037 8.733 1.00 83.94 79 ASN A O 1
ATOM 607 N N . PRO A 1 80 ? -8.774 -8.485 10.769 1.00 81.12 80 PRO A N 1
ATOM 608 C CA . PRO A 1 80 ? -7.370 -8.465 10.337 1.00 81.12 80 PRO A CA 1
ATOM 609 C C . PRO A 1 80 ? -7.068 -9.415 9.178 1.00 81.12 80 PRO A C 1
ATOM 611 O O . PRO A 1 80 ? -6.255 -9.104 8.314 1.00 81.12 80 PRO A O 1
ATOM 614 N N . LEU A 1 81 ? -7.766 -10.551 9.116 1.00 86.56 81 LEU A N 1
ATOM 615 C CA . LEU A 1 81 ? -7.636 -11.491 8.006 1.00 86.56 81 LEU A CA 1
ATOM 616 C C . LEU A 1 81 ? -8.176 -10.908 6.689 1.00 86.56 81 LEU A C 1
ATOM 618 O O . LEU A 1 81 ? -7.546 -11.075 5.650 1.00 86.56 81 LEU A O 1
ATOM 622 N N . GLN A 1 82 ? -9.287 -10.163 6.730 1.00 89.19 82 GLN A N 1
ATOM 623 C CA . GLN A 1 82 ? -9.802 -9.441 5.557 1.00 89.19 82 GLN A CA 1
ATOM 624 C C . GLN A 1 82 ? -8.823 -8.351 5.106 1.00 89.19 82 GLN A C 1
ATOM 626 O O . GLN A 1 82 ? -8.669 -8.133 3.909 1.00 89.19 82 GLN A O 1
ATOM 631 N N . LEU A 1 83 ? -8.112 -7.728 6.050 1.00 88.19 83 LEU A N 1
ATOM 632 C CA . LEU A 1 83 ? -7.052 -6.764 5.758 1.00 88.19 83 LEU A CA 1
ATOM 633 C C . LEU A 1 83 ? -5.913 -7.367 4.940 1.00 88.19 83 LEU A C 1
ATOM 635 O O . LEU A 1 83 ? -5.463 -6.780 3.963 1.00 88.19 83 LEU A O 1
ATOM 639 N N . VAL A 1 84 ? -5.445 -8.547 5.350 1.00 90.06 84 VAL A N 1
ATOM 640 C CA . VAL A 1 84 ? -4.355 -9.244 4.662 1.00 90.06 84 VAL A CA 1
ATOM 641 C C . VAL A 1 84 ? -4.807 -9.679 3.270 1.00 90.06 84 VAL A C 1
ATOM 643 O O . VAL A 1 84 ? -4.070 -9.493 2.306 1.00 90.06 84 VAL A O 1
ATOM 646 N N . VAL A 1 85 ? -6.034 -10.195 3.140 1.00 92.06 85 VAL A N 1
ATOM 647 C CA . VAL A 1 85 ? -6.617 -10.550 1.834 1.00 92.06 85 VAL A CA 1
ATOM 648 C C . VAL A 1 85 ? -6.700 -9.325 0.924 1.00 92.06 85 VAL A C 1
ATOM 650 O O . VAL A 1 85 ? -6.285 -9.391 -0.231 1.00 92.06 85 VAL A O 1
ATOM 653 N N . MET A 1 86 ? -7.170 -8.194 1.450 1.00 93.50 86 MET A N 1
ATOM 654 C CA . MET A 1 86 ? -7.226 -6.930 0.723 1.00 93.50 86 MET A CA 1
ATOM 655 C C . MET A 1 86 ? -5.840 -6.512 0.216 1.00 93.50 86 MET A C 1
ATOM 657 O O . MET A 1 86 ? -5.696 -6.236 -0.969 1.00 93.50 86 MET A O 1
ATOM 661 N N . THR A 1 87 ? -4.806 -6.566 1.057 1.00 92.69 87 THR A N 1
ATOM 662 C CA . THR A 1 87 ? -3.415 -6.271 0.667 1.00 92.69 87 THR A CA 1
ATOM 663 C C . THR A 1 87 ? -2.886 -7.199 -0.420 1.00 92.69 87 THR A C 1
ATOM 665 O O . THR A 1 87 ? -2.231 -6.743 -1.360 1.00 92.69 87 THR A O 1
ATOM 668 N N . ILE A 1 88 ? -3.163 -8.501 -0.309 1.00 93.69 88 ILE A N 1
ATOM 669 C CA . ILE A 1 88 ? -2.727 -9.498 -1.294 1.00 93.69 88 ILE A CA 1
ATOM 670 C C . ILE A 1 88 ? -3.344 -9.217 -2.668 1.00 93.69 88 ILE A C 1
ATOM 672 O O . ILE A 1 88 ? -2.678 -9.457 -3.672 1.00 93.69 88 ILE A O 1
ATOM 676 N N . LEU A 1 89 ? -4.570 -8.688 -2.720 1.00 94.44 89 LEU A N 1
ATOM 677 C CA . LEU A 1 89 ? -5.271 -8.345 -3.962 1.00 94.44 89 LEU A CA 1
ATOM 678 C C . LEU A 1 89 ? -4.905 -6.954 -4.497 1.00 94.44 89 LEU A C 1
ATOM 680 O O . LEU A 1 89 ? -4.721 -6.777 -5.701 1.00 94.44 89 LEU A O 1
ATOM 684 N N . GLU A 1 90 ? -4.787 -5.968 -3.613 1.00 94.81 90 GLU A N 1
ATOM 685 C CA . GLU A 1 90 ? -4.570 -4.571 -3.981 1.00 94.81 90 GLU A CA 1
ATOM 686 C C . GLU A 1 90 ? -3.170 -4.333 -4.559 1.00 94.81 90 GLU A C 1
ATOM 688 O O . GLU A 1 90 ? -3.024 -3.593 -5.530 1.00 94.81 90 GLU A O 1
ATOM 693 N N . ILE A 1 91 ? -2.141 -4.994 -4.020 1.00 94.62 91 ILE A N 1
ATOM 694 C CA . ILE A 1 91 ? -0.754 -4.832 -4.484 1.00 94.62 91 ILE A CA 1
ATOM 695 C C . ILE A 1 91 ? -0.571 -5.275 -5.949 1.00 94.62 91 ILE A C 1
ATOM 697 O O . ILE A 1 91 ? -0.056 -4.475 -6.735 1.00 94.62 91 ILE A O 1
ATOM 701 N N . PRO A 1 92 ? -0.992 -6.487 -6.370 1.00 93.88 92 PRO A N 1
ATOM 702 C CA . PRO A 1 92 ? -0.952 -6.890 -7.773 1.00 93.88 92 PRO A CA 1
ATOM 703 C C . PRO A 1 92 ? -1.798 -5.989 -8.671 1.00 93.88 92 PRO A C 1
ATOM 705 O O . PRO A 1 92 ? -1.359 -5.650 -9.767 1.00 93.88 92 PRO A O 1
ATOM 708 N N . ALA A 1 93 ? -2.985 -5.571 -8.213 1.00 94.25 93 ALA A N 1
ATOM 709 C CA . ALA A 1 93 ? -3.848 -4.672 -8.976 1.00 94.25 93 ALA A CA 1
ATOM 710 C C . ALA A 1 93 ? -3.166 -3.317 -9.221 1.00 94.25 93 ALA A C 1
ATOM 712 O O . ALA A 1 93 ? -3.154 -2.820 -10.350 1.00 94.25 93 ALA A O 1
ATOM 713 N N . PHE A 1 94 ? -2.527 -2.755 -8.192 1.00 93.88 94 PHE A N 1
ATOM 714 C CA . PHE A 1 94 ? -1.747 -1.533 -8.326 1.00 93.88 94 PHE A CA 1
ATOM 715 C C . PHE A 1 94 ? -0.539 -1.731 -9.247 1.00 93.88 94 PHE A C 1
ATOM 717 O O . PHE A 1 94 ? -0.302 -0.903 -10.125 1.00 93.88 94 PHE A O 1
ATOM 724 N N . ALA A 1 95 ? 0.200 -2.833 -9.102 1.00 91.94 95 ALA A N 1
ATOM 725 C CA . ALA A 1 95 ? 1.354 -3.132 -9.946 1.00 91.94 95 ALA A CA 1
ATOM 726 C C . ALA A 1 95 ? 0.966 -3.298 -11.429 1.00 91.94 95 ALA A C 1
ATOM 728 O O . ALA A 1 95 ? 1.642 -2.751 -12.301 1.00 91.94 95 ALA A O 1
ATOM 729 N N . ALA A 1 96 ? -0.157 -3.963 -11.718 1.00 91.75 96 ALA A N 1
ATOM 730 C CA . ALA A 1 96 ? -0.708 -4.088 -13.066 1.00 91.75 96 ALA A CA 1
ATOM 731 C C . ALA A 1 96 ? -1.150 -2.731 -13.634 1.00 91.75 96 ALA A C 1
ATOM 733 O O . ALA A 1 96 ? -0.801 -2.389 -14.764 1.00 91.75 96 ALA A O 1
ATOM 734 N N . ASN A 1 97 ? -1.853 -1.915 -12.842 1.00 92.44 97 ASN A N 1
ATOM 735 C CA . ASN A 1 97 ? -2.215 -0.552 -13.235 1.00 92.44 97 ASN A CA 1
ATOM 736 C C . ASN A 1 97 ? -0.968 0.286 -13.561 1.00 92.44 97 ASN A C 1
ATOM 738 O O . ASN A 1 97 ? -0.921 0.992 -14.569 1.00 92.44 97 ASN A O 1
ATOM 742 N N . ARG A 1 98 ? 0.080 0.156 -12.746 1.00 91.19 98 ARG A N 1
ATOM 743 C CA . ARG A 1 98 ? 1.346 0.857 -12.947 1.00 91.19 98 ARG A CA 1
ATOM 744 C C . ARG A 1 98 ? 2.053 0.401 -14.223 1.00 91.19 98 ARG A C 1
ATOM 746 O O . ARG A 1 98 ? 2.529 1.245 -14.972 1.00 91.19 98 ARG A O 1
ATOM 753 N N . TYR A 1 99 ? 2.055 -0.903 -14.502 1.00 90.38 99 TYR A N 1
ATOM 754 C CA . TYR A 1 99 ? 2.564 -1.460 -15.757 1.00 90.38 99 TYR A CA 1
ATOM 755 C C . TYR A 1 99 ? 1.824 -0.893 -16.974 1.00 90.38 99 TYR A C 1
ATOM 757 O O . TYR A 1 99 ? 2.451 -0.535 -17.969 1.00 90.38 99 TYR A O 1
ATOM 765 N N . ILE A 1 100 ? 0.497 -0.746 -16.891 1.00 91.00 100 ILE A N 1
ATOM 766 C CA . ILE A 1 100 ? -0.292 -0.143 -17.972 1.00 91.00 100 ILE A CA 1
ATOM 767 C C . ILE A 1 100 ? 0.108 1.325 -18.184 1.00 91.00 100 ILE A C 1
ATOM 769 O O . ILE A 1 100 ? 0.347 1.744 -19.318 1.00 91.00 100 ILE A O 1
ATOM 773 N N . MET A 1 101 ? 0.228 2.097 -17.100 1.00 90.31 101 MET A N 1
ATOM 774 C CA . MET A 1 101 ? 0.619 3.510 -17.157 1.00 90.31 101 MET A CA 1
ATOM 775 C C . MET A 1 101 ? 2.015 3.713 -17.754 1.00 90.31 101 MET A C 1
ATOM 777 O O . MET A 1 101 ? 2.212 4.602 -18.583 1.00 90.31 101 MET A O 1
ATOM 781 N N . THR A 1 102 ? 2.991 2.895 -17.366 1.00 89.06 102 THR A N 1
ATOM 782 C CA . THR A 1 102 ? 4.359 3.042 -17.875 1.00 89.06 102 THR A CA 1
ATOM 783 C C . THR A 1 102 ? 4.489 2.523 -19.305 1.00 89.06 102 THR A C 1
ATOM 785 O O . THR A 1 102 ? 5.139 3.167 -20.129 1.00 89.06 102 THR A O 1
ATOM 788 N N . LYS A 1 103 ? 3.840 1.400 -19.645 1.00 87.88 103 LYS A N 1
ATOM 789 C CA . LYS A 1 103 ? 3.989 0.770 -20.965 1.00 87.88 103 LYS A CA 1
ATOM 790 C C . LYS A 1 103 ? 3.143 1.416 -22.061 1.00 87.88 103 LYS A C 1
ATOM 792 O O . LYS A 1 103 ? 3.652 1.591 -23.165 1.00 87.88 103 LYS A O 1
ATOM 797 N N . TYR A 1 104 ? 1.883 1.750 -21.779 1.00 90.19 104 TYR A N 1
ATOM 798 C CA . TYR A 1 104 ? 0.939 2.249 -22.790 1.00 90.19 104 TYR A CA 1
ATOM 799 C C . TYR A 1 104 ? 0.745 3.762 -22.745 1.00 90.19 104 TYR A C 1
ATOM 801 O O . TYR A 1 104 ? 0.554 4.374 -23.789 1.00 90.19 104 TYR A O 1
ATOM 809 N N . LEU A 1 105 ? 0.802 4.372 -21.557 1.00 88.94 105 LEU A N 1
ATOM 810 C CA . LEU A 1 105 ? 0.648 5.826 -21.407 1.00 88.94 105 LEU A CA 1
ATOM 811 C C . LEU A 1 105 ? 1.995 6.563 -21.389 1.00 88.94 105 LEU A C 1
ATOM 813 O O . LEU A 1 105 ? 2.017 7.779 -21.209 1.00 88.94 105 LEU A O 1
ATOM 817 N N . SER A 1 106 ? 3.109 5.834 -21.552 1.00 88.38 106 SER A N 1
ATOM 818 C CA . SER A 1 106 ? 4.484 6.357 -21.539 1.00 88.38 106 SER A CA 1
ATOM 819 C C . SER A 1 106 ? 4.781 7.268 -20.340 1.00 88.38 106 SER A C 1
ATOM 821 O O . SER A 1 106 ? 5.584 8.198 -20.429 1.00 88.38 106 SER A O 1
ATOM 823 N N . MET A 1 107 ? 4.123 7.017 -19.204 1.00 88.12 107 MET A N 1
ATOM 824 C CA . MET A 1 107 ? 4.374 7.759 -17.975 1.00 88.12 107 MET A CA 1
ATOM 825 C C . MET A 1 107 ? 5.703 7.329 -17.359 1.00 88.12 107 MET A C 1
ATOM 827 O O . MET A 1 107 ? 6.085 6.162 -17.411 1.00 88.12 107 MET A O 1
ATOM 831 N N . THR A 1 108 ? 6.393 8.270 -16.716 1.00 88.31 108 THR A N 1
ATOM 832 C CA . THR A 1 108 ? 7.592 7.952 -15.936 1.00 88.31 108 THR A CA 1
ATOM 833 C C . THR A 1 108 ? 7.230 7.104 -14.713 1.00 88.31 108 THR A C 1
ATOM 835 O O . THR A 1 108 ? 6.149 7.257 -14.134 1.00 88.31 108 THR A O 1
ATOM 838 N N . ASP A 1 109 ? 8.156 6.251 -14.264 1.00 81.25 109 ASP A N 1
ATOM 839 C CA . ASP A 1 109 ? 7.957 5.411 -13.074 1.00 81.25 109 ASP A CA 1
ATOM 840 C C . ASP A 1 109 ? 7.564 6.241 -11.845 1.00 81.25 109 ASP A C 1
ATOM 842 O O . ASP A 1 109 ? 6.663 5.865 -11.095 1.00 81.25 109 ASP A O 1
ATOM 846 N N . HIS A 1 110 ? 8.173 7.417 -11.676 1.00 84.31 110 HIS A N 1
ATOM 847 C CA . HIS A 1 110 ? 7.849 8.335 -10.586 1.00 84.31 110 HIS A CA 1
ATOM 848 C C . HIS A 1 110 ? 6.388 8.805 -10.631 1.00 84.31 110 HIS A C 1
ATOM 850 O O . HIS A 1 110 ? 5.676 8.718 -9.628 1.00 84.31 110 HIS A O 1
ATOM 856 N N . ASN A 1 111 ? 5.916 9.237 -11.803 1.00 84.75 111 ASN A N 1
ATOM 857 C CA . ASN A 1 111 ? 4.545 9.712 -11.970 1.00 84.75 111 ASN A CA 1
ATOM 858 C C . ASN A 1 111 ? 3.541 8.572 -11.770 1.00 84.75 111 ASN A C 1
ATOM 860 O O . ASN A 1 111 ? 2.507 8.767 -11.130 1.00 84.75 111 ASN A O 1
ATOM 864 N N . SER A 1 112 ? 3.859 7.368 -12.253 1.00 84.38 112 SER A N 1
ATOM 865 C CA . SER A 1 112 ? 3.010 6.185 -12.071 1.00 84.38 112 SER A CA 1
ATOM 866 C C . SER A 1 112 ? 2.836 5.807 -10.588 1.00 84.38 112 SER A C 1
ATOM 868 O O . SER A 1 112 ? 1.749 5.411 -10.171 1.00 84.38 112 SER A O 1
ATOM 870 N N . MET A 1 113 ? 3.867 6.005 -9.755 1.00 84.75 113 MET A N 1
ATOM 871 C CA . MET A 1 113 ? 3.788 5.776 -8.306 1.00 84.75 113 MET A CA 1
ATOM 872 C C . MET A 1 113 ? 2.957 6.841 -7.583 1.00 84.75 113 MET A C 1
ATOM 874 O O . MET A 1 113 ? 2.229 6.506 -6.651 1.00 84.75 113 MET A O 1
ATOM 878 N N . MET A 1 114 ? 3.006 8.101 -8.028 1.00 85.56 114 MET A N 1
ATOM 879 C CA . MET A 1 114 ? 2.216 9.190 -7.434 1.00 85.56 114 MET A CA 1
ATOM 880 C C . MET A 1 114 ? 0.701 8.948 -7.556 1.00 85.56 114 MET A C 1
ATOM 882 O O . MET A 1 114 ? -0.051 9.246 -6.625 1.00 85.56 114 MET A O 1
ATOM 886 N N . HIS A 1 115 ? 0.256 8.325 -8.653 1.00 87.06 115 HIS A N 1
ATOM 887 C CA . HIS A 1 115 ? -1.147 7.931 -8.850 1.00 87.06 115 HIS A CA 1
ATOM 888 C C . HIS A 1 115 ? -1.628 6.882 -7.837 1.00 87.06 115 HIS A C 1
ATOM 890 O O . HIS A 1 115 ? -2.835 6.714 -7.652 1.00 87.06 115 HIS A O 1
ATOM 896 N N . GLY A 1 116 ? -0.708 6.216 -7.133 1.00 87.81 116 GLY A N 1
ATOM 897 C CA . GLY A 1 116 ? -1.024 5.235 -6.103 1.00 87.81 116 GLY A CA 1
ATOM 898 C C . GLY A 1 116 ? -1.897 5.777 -4.972 1.00 87.81 116 GLY A C 1
ATOM 899 O O . GLY A 1 116 ? -2.760 5.058 -4.481 1.00 87.81 116 GLY A O 1
ATOM 900 N N . HIS A 1 117 ? -1.756 7.051 -4.601 1.00 88.75 117 HIS A N 1
ATOM 901 C CA . HIS A 1 117 ? -2.617 7.658 -3.580 1.00 88.75 117 HIS A CA 1
ATOM 902 C C . HIS A 1 117 ? -4.086 7.702 -4.004 1.00 88.75 117 HIS A C 1
ATOM 904 O O . HIS A 1 117 ? -4.970 7.376 -3.215 1.00 88.75 117 HIS A O 1
ATOM 910 N N . ILE A 1 118 ? -4.331 8.092 -5.256 1.00 91.44 118 ILE A N 1
ATOM 911 C CA . ILE A 1 118 ? -5.672 8.184 -5.833 1.00 91.44 118 ILE A CA 1
ATOM 912 C C . ILE A 1 118 ? -6.245 6.776 -6.005 1.00 91.44 118 ILE A C 1
ATOM 914 O O . ILE A 1 118 ? -7.378 6.523 -5.602 1.00 91.44 118 ILE A O 1
ATOM 918 N N . PHE A 1 119 ? -5.439 5.849 -6.531 1.00 93.69 119 PHE A N 1
ATOM 919 C CA . PHE A 1 119 ? -5.813 4.443 -6.659 1.00 93.69 119 PHE A CA 1
ATOM 920 C C . PHE A 1 119 ? -6.252 3.850 -5.314 1.00 93.69 119 PHE A C 1
ATOM 922 O O . PHE A 1 119 ? -7.358 3.327 -5.222 1.00 93.69 119 PHE A O 1
ATOM 929 N N . GLY A 1 120 ? -5.437 4.002 -4.266 1.00 91.50 120 GLY A N 1
ATOM 930 C CA . GLY A 1 120 ? -5.767 3.499 -2.933 1.00 91.50 120 GLY A CA 1
ATOM 931 C C . GLY A 1 120 ? -7.009 4.173 -2.341 1.00 91.50 120 GLY A C 1
ATOM 932 O O . GLY A 1 120 ? -7.905 3.513 -1.827 1.00 91.50 120 GLY A O 1
ATOM 933 N N . ALA A 1 121 ? -7.153 5.493 -2.486 1.00 91.62 121 ALA A N 1
ATOM 934 C CA . ALA A 1 121 ? -8.341 6.191 -1.990 1.00 91.62 121 ALA A CA 1
ATOM 935 C C . ALA A 1 121 ? -9.646 5.634 -2.597 1.00 91.62 121 ALA A C 1
ATOM 937 O O . ALA A 1 121 ? -10.593 5.348 -1.862 1.00 91.62 121 ALA A O 1
ATOM 938 N N . TYR A 1 122 ? -9.688 5.429 -3.918 1.00 93.56 122 TYR A N 1
ATOM 939 C CA . TYR A 1 122 ? -10.865 4.864 -4.585 1.00 93.56 122 TYR A CA 1
ATOM 940 C C . TYR A 1 122 ? -11.046 3.370 -4.312 1.00 93.56 122 TYR A C 1
ATOM 942 O O . TYR A 1 122 ? -12.177 2.930 -4.108 1.00 93.56 122 TYR A O 1
ATOM 950 N N . PHE A 1 123 ? -9.959 2.598 -4.266 1.00 93.88 123 PHE A N 1
ATOM 951 C CA . PHE A 1 123 ? -10.012 1.173 -3.954 1.00 93.88 123 PHE A CA 1
ATOM 952 C C . PHE A 1 123 ? -10.555 0.941 -2.538 1.00 93.88 123 PHE A C 1
ATOM 954 O O . PHE A 1 123 ? -11.533 0.215 -2.358 1.00 93.88 123 PHE A O 1
ATOM 961 N N . GLY A 1 124 ? -9.998 1.627 -1.539 1.00 91.19 124 GLY A N 1
ATOM 962 C CA . GLY A 1 124 ? -10.477 1.571 -0.161 1.00 91.19 124 GLY A CA 1
ATOM 963 C C . GLY A 1 124 ? -11.924 2.032 -0.008 1.00 91.19 124 GLY A C 1
ATOM 964 O O . GLY A 1 124 ? -12.683 1.405 0.731 1.00 91.19 124 GLY A O 1
ATOM 965 N N . LEU A 1 125 ? -12.341 3.077 -0.731 1.00 89.94 125 LEU A N 1
ATOM 966 C CA . LEU A 1 125 ? -13.735 3.527 -0.726 1.00 89.94 125 LEU A CA 1
ATOM 967 C C . LEU A 1 125 ? -14.675 2.469 -1.320 1.00 89.94 125 LEU A C 1
ATOM 969 O O . LEU A 1 125 ? -15.721 2.197 -0.732 1.00 89.94 125 LEU A O 1
ATOM 973 N N . ALA A 1 126 ? -14.297 1.840 -2.435 1.00 90.50 126 ALA A N 1
ATOM 974 C CA . ALA A 1 126 ? -15.075 0.769 -3.052 1.00 90.50 126 ALA A CA 1
ATOM 975 C C . ALA A 1 126 ? -15.219 -0.444 -2.116 1.00 90.50 126 ALA A C 1
ATOM 977 O O . ALA A 1 126 ? -16.321 -0.971 -1.948 1.00 90.50 126 ALA A O 1
ATOM 978 N N . VAL A 1 127 ? -14.136 -0.843 -1.440 1.00 90.38 127 VAL A N 1
ATOM 979 C CA . VAL A 1 127 ? -14.172 -1.923 -0.440 1.00 90.38 127 VAL A CA 1
ATOM 980 C C . VAL A 1 127 ? -15.052 -1.532 0.750 1.00 90.38 127 VAL A C 1
ATOM 982 O O . VAL A 1 127 ? -15.925 -2.307 1.142 1.00 90.38 127 VAL A O 1
ATOM 985 N N . SER A 1 128 ? -14.893 -0.319 1.287 1.00 87.50 128 SER A N 1
ATOM 986 C CA . SER A 1 128 ? -15.700 0.191 2.408 1.00 87.50 128 SER A CA 1
ATOM 987 C C . SER A 1 128 ? -17.192 0.240 2.062 1.00 87.50 128 SER A C 1
ATOM 989 O O . SER A 1 128 ? -18.028 -0.138 2.882 1.00 87.50 128 SER A O 1
ATOM 991 N N . TRP A 1 129 ? -17.528 0.622 0.826 1.00 84.88 129 TRP A N 1
ATOM 992 C CA . TRP A 1 129 ? -18.899 0.609 0.316 1.00 84.88 129 TRP A CA 1
ATOM 993 C C . TRP A 1 129 ? -19.457 -0.812 0.210 1.00 84.88 129 TRP A C 1
ATOM 995 O O . TRP A 1 129 ? -20.579 -1.061 0.640 1.00 84.88 129 TRP A O 1
ATOM 1005 N N . SER A 1 130 ? -18.681 -1.763 -0.321 1.00 84.12 130 SER A N 1
ATOM 1006 C CA . SER A 1 130 ? -19.121 -3.163 -0.451 1.00 84.12 130 SER A CA 1
ATOM 1007 C C . SER A 1 130 ? -19.397 -3.845 0.896 1.00 84.12 130 SER A C 1
ATOM 1009 O O . SER A 1 130 ? -20.179 -4.789 0.969 1.00 84.12 130 SER A O 1
ATOM 1011 N N . MET A 1 131 ? -18.765 -3.348 1.961 1.00 77.88 131 MET A N 1
ATOM 1012 C CA . MET A 1 131 ? -18.900 -3.837 3.334 1.00 77.88 131 MET A CA 1
ATOM 1013 C C . MET A 1 131 ? -20.002 -3.103 4.118 1.00 77.88 131 MET A C 1
ATOM 1015 O O . MET A 1 131 ? -20.223 -3.418 5.288 1.00 77.88 131 MET A O 1
ATOM 1019 N N . LEU A 1 132 ? -20.676 -2.114 3.518 1.00 70.19 132 LEU A N 1
ATOM 1020 C CA . LEU A 1 132 ? -21.692 -1.316 4.196 1.00 70.19 132 LEU A CA 1
ATOM 1021 C C . LEU A 1 132 ? -23.006 -2.114 4.325 1.00 70.19 132 LEU A C 1
ATOM 1023 O O . LEU A 1 132 ? -23.585 -2.503 3.308 1.00 70.19 132 LEU A O 1
ATOM 1027 N N . PRO A 1 133 ? -23.527 -2.351 5.545 1.00 57.91 133 PRO A N 1
ATOM 1028 C CA . PRO A 1 133 ? -24.850 -2.941 5.714 1.00 57.91 133 PRO A CA 1
ATOM 1029 C C . PRO A 1 133 ? -25.943 -2.005 5.157 1.00 57.91 133 PRO A C 1
ATOM 1031 O O . PRO A 1 133 ? -25.793 -0.787 5.271 1.00 57.91 133 PRO A O 1
ATOM 1034 N N . PRO A 1 134 ? -27.077 -2.525 4.640 1.00 49.75 134 PRO A N 1
ATOM 1035 C CA . PRO A 1 134 ? -28.114 -1.714 3.983 1.00 49.75 134 PRO A CA 1
ATOM 1036 C C . PRO A 1 134 ? -28.743 -0.613 4.853 1.00 49.75 134 PRO A C 1
ATOM 1038 O O . PRO A 1 134 ? -29.312 0.334 4.326 1.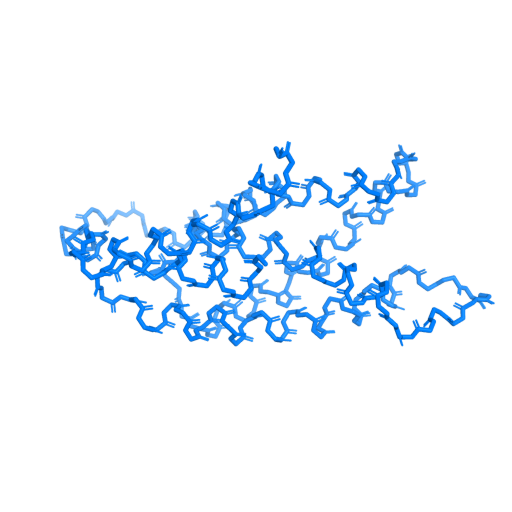00 49.75 134 PRO A O 1
ATOM 1041 N N . LEU A 1 135 ? -28.663 -0.721 6.179 1.00 54.50 135 LEU A N 1
ATOM 1042 C CA . LEU A 1 135 ? -29.210 0.247 7.128 1.00 54.50 135 LEU A CA 1
ATOM 1043 C C . LEU A 1 135 ? -28.549 0.007 8.492 1.00 54.50 135 LEU A C 1
ATOM 1045 O O . LEU A 1 135 ? -28.907 -0.948 9.175 1.00 54.50 135 LEU A O 1
ATOM 1049 N N . ALA A 1 136 ? -27.587 0.830 8.913 1.00 46.44 136 ALA A N 1
ATOM 1050 C CA . ALA A 1 136 ? -27.124 0.806 10.305 1.00 46.44 136 ALA A CA 1
ATOM 1051 C C . ALA A 1 136 ? -26.393 2.097 10.699 1.00 46.44 136 ALA A C 1
ATOM 1053 O O . ALA A 1 136 ? -25.176 2.122 10.862 1.00 46.44 136 ALA A O 1
ATOM 1054 N N . GLY A 1 137 ? -27.156 3.166 10.935 1.00 55.09 137 GLY A N 1
ATOM 1055 C CA . GLY A 1 137 ? -26.740 4.210 11.871 1.00 55.09 137 GLY A CA 1
ATOM 1056 C C . GLY A 1 137 ? -26.801 3.650 13.293 1.00 55.09 137 GLY A C 1
ATOM 1057 O O . GLY A 1 137 ? -27.774 3.874 14.012 1.00 55.09 137 GLY A O 1
ATOM 1058 N N . ASN A 1 138 ? -25.810 2.846 13.684 1.00 55.97 138 ASN A N 1
ATOM 1059 C CA . ASN A 1 138 ? -25.717 2.335 15.045 1.00 55.97 138 ASN A CA 1
ATOM 1060 C C . ASN A 1 138 ? -24.964 3.361 15.901 1.00 55.97 138 ASN A C 1
ATOM 1062 O O . ASN A 1 138 ? -23.758 3.530 15.755 1.00 55.97 138 ASN A O 1
ATOM 1066 N N . LYS A 1 139 ? -25.657 4.030 16.826 1.00 53.59 139 LYS A N 1
ATOM 1067 C CA . LYS A 1 139 ? -25.064 5.035 17.734 1.00 53.59 139 LYS A CA 1
ATOM 1068 C C . LYS A 1 139 ? -23.833 4.510 18.498 1.00 53.59 139 LYS A C 1
ATOM 1070 O O . LYS A 1 139 ? -22.968 5.289 18.886 1.00 53.59 139 LYS A O 1
ATOM 1075 N N . ALA A 1 140 ? -23.723 3.188 18.668 1.00 54.44 140 ALA A N 1
ATOM 1076 C CA . ALA A 1 140 ? -22.564 2.538 19.270 1.00 54.44 140 ALA A CA 1
ATOM 1077 C C . ALA A 1 140 ? -21.299 2.554 18.384 1.00 54.44 140 ALA A C 1
ATOM 1079 O O . ALA A 1 140 ? -20.197 2.580 18.927 1.00 54.44 140 ALA A O 1
ATOM 1080 N N . SER A 1 141 ? -21.401 2.539 17.047 1.00 57.19 141 SER A N 1
ATOM 1081 C CA . SER A 1 141 ? -20.217 2.673 16.179 1.00 57.19 141 SER A CA 1
ATOM 1082 C C . SER A 1 141 ? -19.701 4.113 16.173 1.00 57.19 141 SER A C 1
ATOM 1084 O O . SER A 1 141 ? -18.501 4.319 16.324 1.00 57.19 141 SER A O 1
ATOM 1086 N N . GLU A 1 142 ? -20.605 5.098 16.149 1.00 59.88 142 GLU A N 1
ATOM 1087 C CA . GLU A 1 142 ? -20.275 6.530 16.249 1.00 59.88 142 GLU A CA 1
ATOM 1088 C C . GLU A 1 142 ? -19.530 6.885 17.547 1.00 59.88 142 GLU A C 1
ATOM 1090 O O . GLU A 1 142 ? -18.606 7.695 17.541 1.00 59.88 142 GLU A O 1
ATOM 1095 N N . GLU A 1 143 ? -19.892 6.281 18.683 1.00 58.50 143 GLU A N 1
ATOM 1096 C CA . GLU A 1 143 ? -19.201 6.541 19.953 1.00 58.50 143 GLU A CA 1
ATOM 1097 C C . GLU A 1 143 ? -17.772 5.968 19.982 1.00 58.50 143 GLU A C 1
ATOM 1099 O O . GLU A 1 143 ? -16.880 6.546 20.609 1.00 58.50 143 GLU A O 1
ATOM 1104 N N . ASN A 1 144 ? -17.531 4.860 19.274 1.00 58.56 144 ASN A N 1
ATOM 1105 C CA . ASN A 1 144 ? -16.216 4.220 19.183 1.00 58.56 144 ASN A CA 1
ATOM 1106 C C . ASN A 1 144 ? -15.279 4.893 18.164 1.00 58.56 144 ASN A C 1
ATOM 1108 O O . ASN A 1 144 ? -14.061 4.715 18.258 1.00 58.56 144 ASN A O 1
ATOM 1112 N N . GLU A 1 145 ? -15.831 5.679 17.235 1.00 61.91 145 GLU A N 1
ATOM 1113 C CA . GLU A 1 145 ? -15.074 6.525 16.304 1.00 61.91 145 GLU A CA 1
ATOM 1114 C C . GLU A 1 145 ? -14.551 7.814 16.960 1.00 61.91 145 GLU A C 1
ATOM 1116 O O . GLU A 1 145 ? -13.586 8.408 16.474 1.00 61.91 145 GLU A O 1
ATOM 1121 N N . LYS A 1 146 ? -15.121 8.229 18.102 1.00 66.06 146 LYS A N 1
ATOM 1122 C CA . LYS A 1 146 ? -14.677 9.435 18.815 1.00 66.06 146 LYS A CA 1
ATOM 1123 C C . LYS A 1 146 ? -13.290 9.236 19.438 1.00 66.06 146 LYS A C 1
ATOM 1125 O O . LYS A 1 146 ? -13.097 8.279 20.194 1.00 66.06 146 LYS A O 1
ATOM 1130 N N . PRO A 1 147 ? -12.329 10.143 19.196 1.00 63.38 147 PRO A N 1
ATOM 1131 C CA . PRO A 1 147 ? -10.990 10.040 19.762 1.00 63.38 147 PRO A CA 1
ATOM 1132 C C . PRO A 1 147 ? -10.975 10.358 21.271 1.00 63.38 147 PRO A C 1
ATOM 1134 O O . PRO A 1 147 ? -11.832 11.065 21.797 1.00 63.38 147 PRO A O 1
ATOM 1137 N N . THR A 1 148 ? -9.983 9.827 21.992 1.00 74.56 148 THR A N 1
ATOM 1138 C CA . THR A 1 148 ? -9.625 10.260 23.360 1.00 74.56 148 THR A CA 1
ATOM 1139 C C . THR A 1 148 ? -8.349 11.088 23.334 1.00 74.56 148 THR A C 1
ATOM 1141 O O . THR A 1 148 ? -7.578 10.985 22.387 1.00 74.56 148 THR A O 1
ATOM 1144 N N . LYS A 1 149 ? -8.051 11.828 24.411 1.00 75.06 149 LYS A N 1
ATOM 1145 C CA . LYS A 1 149 ? -6.814 12.628 24.522 1.00 75.06 149 LYS A CA 1
ATOM 1146 C C . LYS A 1 149 ? -5.534 11.837 24.203 1.00 75.06 149 LYS A C 1
ATOM 1148 O O . LYS A 1 149 ? -4.645 12.352 23.540 1.00 75.06 149 LYS A O 1
ATOM 1153 N N . ILE A 1 150 ? -5.448 10.575 24.638 1.00 72.88 150 ILE A N 1
ATOM 1154 C CA . ILE A 1 150 ? -4.302 9.691 24.343 1.00 72.88 150 ILE A CA 1
ATOM 1155 C C . ILE A 1 150 ? -4.250 9.356 22.843 1.00 72.88 150 ILE A C 1
ATOM 1157 O O . ILE A 1 150 ? -3.192 9.415 22.223 1.00 72.88 150 ILE A O 1
ATOM 1161 N N . SER A 1 151 ? -5.407 9.062 22.254 1.00 68.69 151 SER A N 1
ATOM 1162 C CA . SER A 1 151 ? -5.590 8.791 20.826 1.00 68.69 151 SER A CA 1
ATOM 1163 C C . SER A 1 151 ? -5.190 9.979 19.941 1.00 68.69 151 SER A C 1
ATOM 1165 O O . SER A 1 151 ? -4.516 9.823 18.922 1.00 68.69 151 SER A O 1
ATOM 1167 N N . GLU A 1 152 ? -5.565 11.192 20.355 1.00 72.00 152 GLU A N 1
ATOM 1168 C CA . GLU A 1 152 ? -5.198 12.439 19.679 1.00 72.00 152 GLU A CA 1
ATOM 1169 C C . GLU A 1 152 ? -3.692 12.684 19.752 1.00 72.00 152 GLU A C 1
ATOM 1171 O O . GLU A 1 152 ? -3.076 13.023 18.742 1.00 72.00 152 GLU A O 1
ATOM 1176 N N . MET A 1 153 ? -3.077 12.441 20.911 1.00 75.12 153 MET A N 1
ATOM 1177 C CA . MET A 1 153 ? -1.636 12.608 21.100 1.00 75.12 153 MET A CA 1
ATOM 1178 C C . MET A 1 153 ? -0.826 11.630 20.227 1.00 75.12 153 MET A C 1
ATOM 1180 O O . MET A 1 153 ? 0.142 12.040 19.583 1.00 75.12 153 MET A O 1
ATOM 1184 N N . LEU A 1 154 ? -1.268 10.369 20.113 1.00 71.00 154 LEU A N 1
ATOM 1185 C CA . LEU A 1 154 ? -0.685 9.380 19.191 1.00 71.00 154 LEU A CA 1
ATOM 1186 C C . LEU A 1 154 ? -0.849 9.800 17.721 1.00 71.00 154 LEU A C 1
ATOM 1188 O O . LEU A 1 154 ? 0.098 9.716 16.938 1.00 71.00 154 LEU A O 1
ATOM 1192 N N . SER A 1 155 ? -2.020 10.321 17.350 1.00 68.44 155 SER A N 1
ATOM 1193 C CA . SER A 1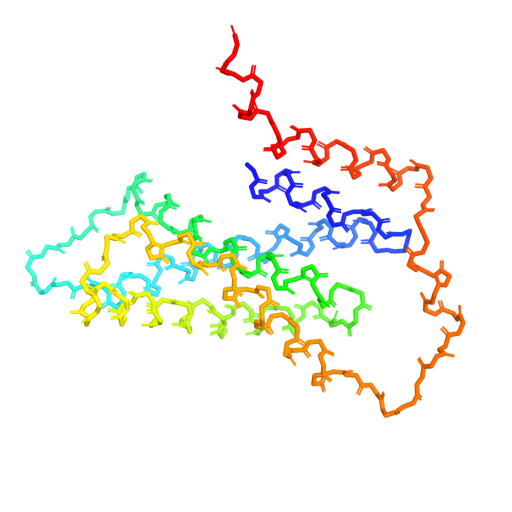 155 ? -2.287 10.802 15.991 1.00 68.44 155 SER A CA 1
ATOM 1194 C C . SER A 1 155 ? -1.444 12.032 15.618 1.00 68.44 155 SER A C 1
ATOM 1196 O O . SER A 1 155 ? -0.957 12.131 14.488 1.00 68.44 155 SER A O 1
ATOM 1198 N N . ILE A 1 156 ? -1.232 12.966 16.553 1.00 79.00 156 ILE A N 1
ATOM 1199 C CA . ILE A 1 156 ? -0.350 14.133 16.367 1.00 79.00 156 ILE A CA 1
ATOM 1200 C C . ILE A 1 156 ? 1.103 13.678 16.188 1.00 79.00 156 ILE A C 1
ATOM 1202 O O . ILE A 1 156 ? 1.788 14.162 15.285 1.00 79.00 156 ILE A O 1
ATOM 1206 N N . PHE A 1 157 ? 1.556 12.700 16.977 1.00 76.25 157 PHE A N 1
ATOM 1207 C CA . PHE A 1 157 ? 2.884 12.109 16.814 1.00 76.25 157 PHE A CA 1
ATOM 1208 C C . PHE A 1 157 ? 3.057 11.457 15.430 1.00 76.25 157 PHE A C 1
ATOM 1210 O O . PHE A 1 157 ? 4.057 11.704 14.748 1.00 76.25 157 PHE A O 1
ATOM 1217 N N . GLY A 1 158 ? 2.060 10.697 14.964 1.00 68.56 158 GLY A N 1
ATOM 1218 C CA . GLY A 1 158 ? 2.041 10.127 13.612 1.00 68.56 158 GLY A CA 1
ATOM 1219 C C . GLY A 1 158 ? 2.104 11.195 12.514 1.00 68.56 158 GLY A C 1
ATOM 1220 O O . GLY A 1 158 ? 2.929 11.102 11.603 1.00 68.56 158 GLY A O 1
ATOM 1221 N N . ARG A 1 159 ? 1.306 12.267 12.634 1.00 69.81 159 ARG A N 1
ATOM 1222 C CA . ARG A 1 159 ? 1.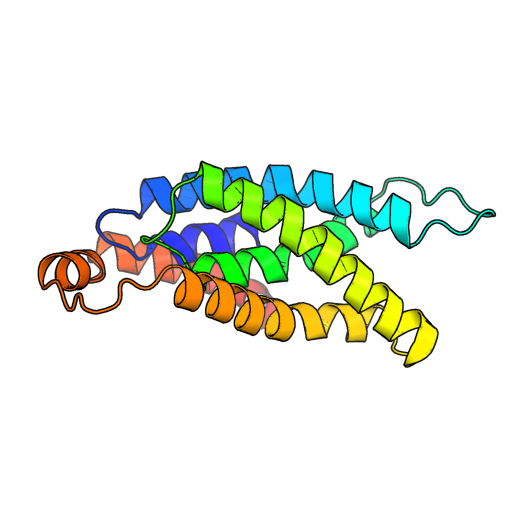320 13.408 11.696 1.00 69.81 159 ARG A CA 1
ATOM 1223 C C . ARG A 1 159 ? 2.673 14.108 11.629 1.00 69.81 159 ARG A C 1
ATOM 1225 O O . ARG A 1 159 ? 3.144 14.402 10.533 1.00 69.81 159 ARG A O 1
ATOM 1232 N N . CYS A 1 160 ? 3.323 14.329 12.769 1.00 73.81 160 CYS A N 1
ATOM 1233 C CA . CYS A 1 160 ? 4.648 14.948 12.812 1.00 73.81 160 CYS A CA 1
ATOM 1234 C C . CYS A 1 160 ? 5.689 14.093 12.061 1.00 73.81 160 CYS A C 1
ATOM 1236 O O . CYS A 1 160 ? 6.486 14.609 11.281 1.00 73.81 160 CYS A O 1
ATOM 1238 N N . ASN A 1 161 ? 5.601 12.764 12.182 1.00 72.19 161 ASN A N 1
ATOM 1239 C CA . ASN A 1 161 ? 6.458 11.822 11.455 1.00 72.19 161 ASN A CA 1
ATOM 1240 C C . ASN A 1 161 ? 6.132 11.696 9.949 1.00 72.19 161 ASN A C 1
ATOM 1242 O O . ASN A 1 161 ? 7.000 11.277 9.178 1.00 72.19 161 ASN A O 1
ATOM 1246 N N . LEU A 1 162 ? 4.916 12.049 9.504 1.00 63.62 162 LEU A N 1
ATOM 1247 C CA . LEU A 1 162 ? 4.623 12.254 8.074 1.00 63.62 162 LEU A CA 1
ATOM 1248 C C . LEU A 1 162 ? 5.233 13.567 7.565 1.00 63.62 162 LEU A C 1
ATOM 1250 O O . LEU A 1 162 ? 5.823 13.581 6.490 1.00 63.62 162 LEU A O 1
ATOM 1254 N N . ASN A 1 163 ? 5.121 14.648 8.338 1.00 59.72 163 ASN A N 1
ATOM 1255 C CA . ASN A 1 163 ? 5.552 15.990 7.928 1.00 59.72 163 ASN A CA 1
ATOM 1256 C C . ASN A 1 163 ? 7.031 16.298 8.194 1.00 59.72 163 ASN A C 1
ATOM 1258 O O . ASN A 1 163 ? 7.513 17.347 7.775 1.00 59.72 163 ASN A O 1
ATOM 1262 N N . SER A 1 164 ? 7.782 15.399 8.836 1.00 54.62 164 SER A N 1
ATOM 1263 C CA . SER A 1 164 ? 9.197 15.629 9.160 1.00 54.62 164 SER A CA 1
ATOM 1264 C C . SER A 1 164 ? 10.090 15.865 7.930 1.00 54.62 164 SER A C 1
ATOM 1266 O O . SER A 1 164 ? 11.190 16.385 8.087 1.00 54.62 164 SER A O 1
ATOM 1268 N N . ILE A 1 165 ? 9.632 15.546 6.712 1.00 49.22 165 ILE A N 1
ATOM 1269 C CA . ILE A 1 165 ? 10.345 15.880 5.466 1.00 49.22 165 ILE A CA 1
ATOM 1270 C C . ILE A 1 165 ? 10.131 17.352 5.064 1.00 49.22 165 ILE A C 1
ATOM 1272 O O . ILE A 1 165 ? 11.035 17.974 4.513 1.00 49.22 165 ILE A O 1
ATOM 1276 N N . SER A 1 166 ? 8.982 17.954 5.387 1.00 43.25 166 SER A N 1
ATOM 1277 C CA . SER A 1 166 ? 8.716 19.373 5.103 1.00 43.25 166 SER A CA 1
ATOM 1278 C C . SER A 1 166 ? 9.546 20.315 5.980 1.00 43.25 166 SER A C 1
ATOM 1280 O O . SER A 1 166 ? 9.806 21.441 5.574 1.00 43.25 166 SER A O 1
ATOM 1282 N N . CYS A 1 167 ? 10.002 19.853 7.149 1.00 39.41 167 CYS A N 1
ATOM 1283 C CA . CYS A 1 167 ? 10.805 20.652 8.078 1.00 39.41 167 CYS A CA 1
ATOM 1284 C C . CYS A 1 167 ? 12.328 20.521 7.866 1.00 39.41 167 CYS A C 1
ATOM 1286 O O . CYS A 1 167 ? 13.083 21.218 8.528 1.00 39.41 167 CYS A O 1
ATOM 1288 N N . GLN A 1 168 ? 12.788 19.660 6.945 1.00 42.56 168 GLN A N 1
ATOM 1289 C CA . GLN A 1 168 ? 14.201 19.569 6.525 1.00 42.56 168 GLN A CA 1
ATOM 1290 C C . GLN A 1 168 ? 14.527 20.435 5.286 1.00 42.56 168 GLN A C 1
ATOM 1292 O O . GLN A 1 168 ? 15.607 20.311 4.714 1.00 42.56 168 GLN A O 1
ATOM 1297 N N . ARG A 1 169 ? 13.593 21.294 4.844 1.00 40.88 169 ARG A N 1
ATOM 1298 C CA . ARG A 1 169 ? 13.757 22.250 3.725 1.00 40.88 169 ARG A CA 1
ATOM 1299 C C . ARG A 1 169 ? 13.652 23.727 4.150 1.00 40.88 169 ARG A C 1
ATOM 1301 O O . ARG A 1 169 ? 13.267 24.568 3.340 1.00 40.88 169 ARG A O 1
ATOM 1308 N N . LEU A 1 170 ? 13.998 24.034 5.397 1.00 39.50 170 LEU A N 1
ATOM 1309 C CA . LEU A 1 170 ? 14.331 25.381 5.875 1.00 39.50 170 LEU A CA 1
ATOM 1310 C C . LEU A 1 170 ? 15.705 25.313 6.542 1.00 39.50 170 LEU A C 1
ATOM 1312 O O . LEU A 1 170 ? 16.451 26.302 6.405 1.00 39.50 170 LEU A O 1
#

Secondary structure (DSSP, 8-state):
-IIIIIHHHGGGSTTTHHHHHHHHHHHHHHHHHHHHHHHHHHS--TT----SSHHHHHHHHHHHHHHHHHHHHHTTTS-HHHHHHHHHHHHHHHHHHHHHHHHTS---HHHHHHTHHHHHHHHHHHHHHHT--SS---HHHHHHHS--HHHHHHHHHHHHHHHTTGGG--

InterPro domains:
  IPR002229 Blood group Rhesus C/E/D polypeptide [PR00342] (21-38)
  IPR002229 Blood group Rhesus C/E/D polypeptide [PR00342] (59-75)
  IPR002229 Blood group Rhesus C/E/D polypeptide [PR00342] (82-105)
  IPR002229 Blood group Rhesus C/E/D polypeptide [PR00342] (116-131)
  IPR024041 Ammonium transporter AmtB-like domain [PF00909] (1-157)
  IPR029020 Ammonium/urea transporter [G3DSA:1.10.3430.10] (1-162)

Organism: Engystomops pustulosus (NCBI:txid76066)